Protein AF-A0A1S3DMD9-F1 (afdb_monomer)

Organism: Diaphorina citri (NCBI:txid121845)

InterPro domains:
  IPR000718 Peptidase M13 [PS51885] (1-82)
  IPR024079 Metallopeptidase, catalytic domain superfamily [G3DSA:3.40.390.10] (8-82)

Sequence (82 aa):
MMLRIGYPDFILDTKELDKRYQNVTIHPERYFENILNILEHLTRTEQAHLGTVVNKTQWNTAPAVVNAYYSRNKNQISKFPF

Secondary structure (DSSP, 8-state):
-EEEESS-GGGT-HHHHHHHHTT----TT-HHHHHHHHHHHHHHHHHHHTTS---TT--SS-TT---EEEEGGGTEEEE---

Radius of gyration: 14.99 Å; Cα contacts (8 Å, |Δi|>4): 59; chains: 1; bounding box: 36×34×33 Å

Mean predicted aligned error: 10.7 Å

pLDDT: mean 72.28, std 16.62, range [42.81, 94.75]

Nearest PDB structures (foldseek):
  3dwb-assembly1_A  TM=9.370E-01  e=2.951E-05  Homo sapiens
  6sh2-assembly1_AAA  TM=9.539E-01  e=1.912E-04  Homo sapiens
  4cth-assembly1_A-2  TM=9.468E-01  e=6.354E-04  Homo sapiens
  6svy-assembly1_A  TM=9.302E-01  e=1.513E-03  Homo sapiens
  3zuk-assembly2_B  TM=8.637E-01  e=1.616E-01  Mycobacterium tuberculosis H37Rv

Foldseek 3Di:
DDAAEQAQPLVVPPVSVCVLCVQQDDDPVCVPVNVVSVVVSVVVVVVVCPPPDDDLSDDPDHLPDPDWDQDPVSRYTYDRDD

Solvent-accessible surface area (backbone atoms only — not comparable to full-atom values): 5262 Å² total; per-residue (Å²): 127,61,83,46,66,47,61,67,73,55,75,76,36,64,69,58,42,47,64,72,46,68,84,59,71,78,53,98,88,38,64,70,60,31,53,52,40,48,54,50,48,51,52,53,54,58,56,67,49,62,95,51,83,82,66,82,85,66,74,95,62,69,58,90,47,98,56,73,53,73,41,77,95,72,57,31,51,45,44,49,65,132

Structure (mmCIF, N/CA/C/O backbone):
data_AF-A0A1S3DMD9-F1
#
_entry.id   AF-A0A1S3DMD9-F1
#
loop_
_atom_site.group_PDB
_atom_site.id
_atom_site.type_symbol
_atom_site.label_atom_id
_atom_site.label_alt_id
_atom_site.label_comp_id
_atom_site.label_asym_id
_atom_site.label_entity_id
_atom_site.label_seq_id
_atom_site.pdbx_PDB_ins_code
_atom_site.Cartn_x
_atom_site.Cartn_y
_atom_site.Cartn_z
_atom_site.occupancy
_atom_site.B_iso_or_equiv
_atom_site.auth_seq_id
_atom_site.auth_comp_id
_atom_site.auth_asym_id
_atom_site.auth_atom_id
_atom_site.pdbx_PDB_model_num
ATOM 1 N N . MET A 1 1 ? 19.338 5.017 -18.419 1.00 45.31 1 MET A N 1
ATOM 2 C CA . MET A 1 1 ? 18.717 5.849 -17.368 1.00 45.31 1 MET A CA 1
ATOM 3 C C . MET A 1 1 ? 17.209 5.737 -17.548 1.00 45.31 1 MET A C 1
ATOM 5 O O . MET A 1 1 ? 16.737 6.083 -18.619 1.00 45.31 1 MET A O 1
ATOM 9 N N . MET A 1 2 ? 16.478 5.151 -16.594 1.00 51.19 2 MET A N 1
ATOM 10 C CA . MET A 1 2 ? 15.008 5.067 -16.655 1.00 51.19 2 MET A CA 1
ATOM 11 C C . MET A 1 2 ? 14.419 6.217 -15.840 1.00 51.19 2 MET A C 1
ATOM 13 O O . MET A 1 2 ? 14.696 6.322 -14.645 1.00 51.19 2 MET A O 1
ATOM 17 N N . LEU A 1 3 ? 13.646 7.081 -16.496 1.00 53.09 3 LEU A N 1
ATOM 18 C CA . LEU A 1 3 ? 12.978 8.220 -15.875 1.00 53.09 3 LEU A CA 1
ATOM 19 C C . LEU A 1 3 ? 11.573 7.796 -15.444 1.00 53.09 3 LEU A C 1
ATOM 21 O O . LEU A 1 3 ? 10.843 7.196 -16.228 1.00 53.09 3 LEU A O 1
ATOM 25 N N . ARG A 1 4 ? 11.207 8.084 -14.195 1.00 62.97 4 ARG A N 1
ATOM 26 C CA . ARG A 1 4 ? 9.888 7.777 -13.640 1.00 62.97 4 ARG A CA 1
ATOM 27 C C . ARG A 1 4 ? 9.251 9.052 -13.104 1.00 62.97 4 ARG A C 1
ATOM 29 O O . ARG A 1 4 ? 9.840 9.702 -12.239 1.00 62.97 4 ARG A O 1
ATOM 36 N N . ILE A 1 5 ? 8.099 9.407 -13.667 1.00 60.25 5 ILE A N 1
ATOM 37 C CA . ILE A 1 5 ? 7.407 10.682 -13.461 1.00 60.25 5 ILE A CA 1
ATOM 38 C C . ILE A 1 5 ? 5.979 10.379 -13.005 1.00 60.25 5 ILE A C 1
ATOM 40 O O . ILE A 1 5 ? 5.292 9.592 -13.645 1.00 60.25 5 ILE A O 1
ATOM 44 N N . GLY A 1 6 ? 5.523 11.010 -11.925 1.00 67.06 6 GLY A N 1
ATOM 45 C CA . GLY A 1 6 ? 4.119 10.944 -11.501 1.00 67.06 6 GLY A CA 1
ATOM 46 C C . GLY A 1 6 ? 3.845 9.727 -10.641 1.00 67.06 6 GLY A C 1
ATOM 47 O O . GLY A 1 6 ? 3.966 9.774 -9.418 1.00 67.06 6 GLY A O 1
ATOM 48 N N . TYR A 1 7 ? 3.479 8.634 -11.292 1.00 68.38 7 TYR A N 1
ATOM 49 C CA . TYR A 1 7 ? 2.979 7.443 -10.633 1.00 68.38 7 TYR A CA 1
ATOM 50 C C . TYR A 1 7 ? 3.309 6.172 -11.428 1.00 68.38 7 TYR A C 1
ATOM 52 O O . TYR A 1 7 ? 3.594 6.237 -12.623 1.00 68.38 7 TYR A O 1
ATOM 60 N N . PRO A 1 8 ? 3.298 4.999 -10.777 1.00 74.25 8 PRO A N 1
ATOM 61 C CA . PRO A 1 8 ? 3.379 3.729 -11.485 1.00 74.25 8 PRO A CA 1
ATOM 62 C C . PRO A 1 8 ? 2.118 3.444 -12.306 1.00 74.25 8 PRO A C 1
ATOM 64 O O . PRO A 1 8 ? 1.027 3.520 -11.758 1.00 74.25 8 PRO A O 1
ATOM 67 N N . ASP A 1 9 ? 2.256 2.969 -13.545 1.00 74.88 9 ASP A N 1
ATOM 68 C CA . ASP A 1 9 ? 1.109 2.633 -14.410 1.00 74.88 9 ASP A CA 1
ATOM 69 C C . ASP A 1 9 ? 0.123 1.635 -13.773 1.00 74.88 9 ASP A C 1
ATOM 71 O O . ASP A 1 9 ? -1.078 1.714 -14.015 1.00 74.88 9 ASP A O 1
ATOM 75 N N . PHE A 1 10 ? 0.603 0.735 -12.900 1.00 75.69 10 PHE A N 1
ATOM 76 C CA . PHE A 1 10 ? -0.248 -0.280 -12.264 1.00 75.69 10 PHE A CA 1
ATOM 77 C C . PHE A 1 10 ? -1.357 0.311 -11.381 1.00 75.69 10 PHE A C 1
ATOM 79 O O . PHE A 1 10 ? -2.326 -0.385 -11.114 1.00 75.69 10 PHE A O 1
ATOM 86 N N . ILE A 1 11 ? -1.240 1.562 -10.912 1.00 77.56 11 ILE A N 1
ATOM 87 C CA . ILE A 1 11 ? -2.303 2.169 -10.089 1.00 77.56 11 ILE A CA 1
ATOM 88 C C . ILE A 1 11 ? -3.505 2.615 -10.924 1.00 77.56 11 ILE A C 1
ATOM 90 O O . ILE A 1 11 ? -4.568 2.855 -10.361 1.00 77.56 11 ILE A O 1
ATOM 94 N N . LEU A 1 12 ? -3.329 2.760 -12.242 1.00 81.81 12 LEU A N 1
ATOM 95 C CA . LEU A 1 12 ? -4.419 3.069 -13.165 1.00 81.81 12 LEU A CA 1
ATOM 96 C C . LEU A 1 12 ? -5.201 1.814 -13.567 1.00 81.81 12 LEU A C 1
ATOM 98 O O . LEU A 1 12 ? -6.346 1.925 -14.002 1.00 81.81 12 LEU A O 1
ATOM 102 N N . ASP A 1 13 ? -4.598 0.632 -13.426 1.00 86.75 13 ASP A N 1
ATOM 103 C CA . ASP A 1 13 ? -5.263 -0.643 -13.673 1.00 86.75 13 ASP A CA 1
ATOM 104 C C . ASP A 1 13 ? -5.897 -1.155 -12.377 1.00 86.75 13 ASP A C 1
ATOM 106 O O . ASP A 1 13 ? -5.226 -1.662 -11.474 1.00 86.75 13 ASP A O 1
ATOM 110 N N . THR A 1 14 ? -7.222 -1.041 -12.299 1.00 85.31 14 THR A N 1
ATOM 111 C CA . THR A 1 14 ? -7.997 -1.493 -11.140 1.00 85.31 14 THR A CA 1
ATOM 112 C C . THR A 1 14 ? -7.810 -2.981 -10.861 1.00 85.31 14 THR A C 1
ATOM 114 O O . THR A 1 14 ? -7.783 -3.369 -9.700 1.00 85.31 14 THR A O 1
ATOM 117 N N . LYS A 1 15 ? -7.594 -3.819 -11.884 1.00 88.50 15 LYS A N 1
ATOM 118 C CA . LYS A 1 15 ? -7.402 -5.264 -11.690 1.00 88.50 15 LYS A CA 1
ATOM 119 C C . LYS A 1 15 ? -6.067 -5.571 -11.029 1.00 88.50 15 LYS A C 1
ATOM 121 O O . LYS A 1 15 ? -5.999 -6.426 -10.148 1.00 88.50 15 LYS A O 1
ATOM 126 N N . GLU A 1 16 ? -5.006 -4.890 -11.451 1.00 83.94 16 GLU A N 1
ATOM 127 C CA . GLU A 1 16 ? -3.682 -5.046 -10.843 1.00 83.94 16 GLU A CA 1
ATOM 128 C C . GLU A 1 16 ? -3.646 -4.459 -9.428 1.00 83.94 16 GLU A C 1
ATOM 130 O O . GLU A 1 16 ? -3.026 -5.038 -8.530 1.00 83.94 16 GLU A O 1
ATOM 135 N N . LEU A 1 17 ? -4.361 -3.353 -9.196 1.00 83.88 17 LEU A N 1
ATOM 136 C CA . LEU A 1 17 ? -4.503 -2.763 -7.870 1.00 83.88 17 LEU A CA 1
ATOM 137 C C . LEU A 1 17 ? -5.279 -3.684 -6.914 1.00 83.88 17 LEU A C 1
ATOM 139 O O . LEU A 1 17 ? -4.800 -3.956 -5.812 1.00 83.88 17 LEU A O 1
ATOM 143 N N . ASP A 1 18 ? -6.415 -4.228 -7.351 1.00 86.00 18 ASP A N 1
ATOM 144 C CA . ASP A 1 18 ? -7.224 -5.163 -6.563 1.00 86.00 18 ASP A CA 1
ATOM 145 C C . ASP A 1 18 ? -6.439 -6.437 -6.250 1.00 86.00 18 ASP A C 1
ATOM 147 O O . ASP A 1 18 ? -6.390 -6.881 -5.104 1.00 86.00 18 ASP A O 1
ATOM 151 N N . LYS A 1 19 ? -5.736 -6.995 -7.241 1.00 87.12 19 LYS A N 1
ATOM 152 C CA . LYS A 1 19 ? -4.874 -8.169 -7.054 1.00 87.12 19 LYS A CA 1
ATOM 153 C C . LYS A 1 19 ? -3.773 -7.917 -6.026 1.00 87.12 19 LYS A C 1
ATOM 155 O O . LYS A 1 19 ? -3.446 -8.807 -5.243 1.00 87.12 19 LYS A O 1
ATOM 160 N N . ARG A 1 20 ? -3.199 -6.710 -6.002 1.00 83.38 20 ARG A N 1
ATOM 161 C CA . ARG A 1 20 ? -2.175 -6.336 -5.018 1.00 83.38 20 ARG A CA 1
ATOM 162 C C . ARG A 1 20 ? -2.726 -6.354 -3.592 1.00 83.38 20 ARG A C 1
ATOM 164 O O . ARG A 1 20 ? -2.036 -6.828 -2.695 1.00 83.38 20 ARG A O 1
ATOM 171 N N . TYR A 1 21 ? -3.952 -5.878 -3.392 1.00 86.62 21 TYR A N 1
ATOM 172 C CA . TYR A 1 21 ? -4.576 -5.761 -2.071 1.00 86.62 21 TYR A CA 1
ATOM 173 C C . TYR A 1 21 ? -5.588 -6.867 -1.750 1.00 86.62 21 TYR A C 1
ATOM 175 O O . TYR A 1 21 ? -6.224 -6.813 -0.703 1.00 86.62 21 TYR A O 1
ATOM 183 N N . GLN A 1 22 ? -5.687 -7.914 -2.575 1.00 87.69 22 GLN A N 1
ATOM 184 C CA . GLN A 1 22 ? -6.678 -8.991 -2.433 1.00 87.69 22 GLN A CA 1
ATOM 185 C C . GLN A 1 22 ? -6.676 -9.670 -1.050 1.00 87.69 22 GLN A C 1
ATOM 187 O O . GLN A 1 22 ? -7.689 -10.198 -0.607 1.00 87.69 22 GLN A O 1
ATOM 192 N N . ASN A 1 23 ? -5.527 -9.659 -0.366 1.00 85.44 23 ASN A N 1
ATOM 193 C CA . ASN A 1 23 ? -5.329 -10.291 0.938 1.00 85.44 23 ASN A CA 1
ATOM 194 C C . ASN A 1 23 ? -5.389 -9.289 2.107 1.00 85.44 23 ASN A C 1
ATOM 196 O O . ASN A 1 23 ? -5.020 -9.643 3.224 1.00 85.44 23 ASN A O 1
ATOM 200 N N . VAL A 1 24 ? -5.795 -8.039 1.868 1.00 90.56 24 VAL A N 1
ATOM 201 C CA . VAL A 1 24 ? -5.921 -7.002 2.898 1.00 90.56 24 VAL A CA 1
ATOM 202 C C . VAL A 1 24 ? -7.399 -6.790 3.198 1.00 90.56 24 VAL A C 1
ATOM 204 O O . VAL A 1 24 ? -8.149 -6.291 2.367 1.00 90.56 24 VAL A O 1
ATOM 207 N N . THR A 1 25 ? -7.823 -7.163 4.405 1.00 91.38 25 THR A N 1
ATOM 208 C CA . THR A 1 25 ? -9.195 -6.935 4.882 1.00 91.38 25 THR A CA 1
ATOM 209 C C . THR A 1 25 ? -9.205 -5.792 5.890 1.00 91.38 25 THR A C 1
ATOM 211 O O . THR A 1 25 ? -8.440 -5.813 6.857 1.00 91.38 25 THR A O 1
ATOM 214 N N . ILE A 1 26 ? -10.076 -4.807 5.661 1.00 92.56 26 ILE A N 1
ATOM 215 C CA . ILE A 1 26 ? -10.197 -3.591 6.471 1.00 92.56 26 ILE A CA 1
ATOM 216 C C . ILE A 1 26 ? -11.635 -3.459 6.974 1.00 92.56 26 ILE A C 1
ATOM 218 O O . ILE A 1 26 ? -12.583 -3.600 6.203 1.00 92.56 26 ILE A O 1
ATOM 222 N N . HIS A 1 27 ? -11.796 -3.148 8.259 1.00 92.19 27 HIS A N 1
ATOM 223 C CA . HIS A 1 27 ? -13.086 -2.871 8.887 1.00 92.19 27 HIS A CA 1
ATOM 224 C C . HIS A 1 27 ? -13.126 -1.448 9.468 1.00 92.19 27 HIS A C 1
ATOM 226 O O . HIS A 1 27 ? -12.213 -1.086 10.210 1.00 92.19 27 HIS A O 1
ATOM 232 N N . PRO A 1 28 ? -14.179 -0.646 9.211 1.00 92.44 28 PRO A N 1
ATOM 233 C CA . PRO A 1 28 ? -14.234 0.761 9.633 1.00 92.44 28 PRO A CA 1
ATOM 234 C C . PRO A 1 28 ? -14.055 1.004 11.141 1.00 92.44 28 PRO A C 1
ATOM 236 O O . PRO A 1 28 ? -13.515 2.031 11.534 1.00 92.44 28 PRO A O 1
ATOM 239 N N . GLU A 1 29 ? -14.469 0.056 11.983 1.00 94.75 29 GLU A N 1
ATOM 240 C CA . GLU A 1 29 ? -14.469 0.198 13.449 1.00 94.75 29 GLU A CA 1
ATOM 241 C C . GLU A 1 29 ? -13.246 -0.436 14.136 1.00 94.75 29 GLU A C 1
ATOM 243 O O . GLU A 1 29 ? -13.081 -0.31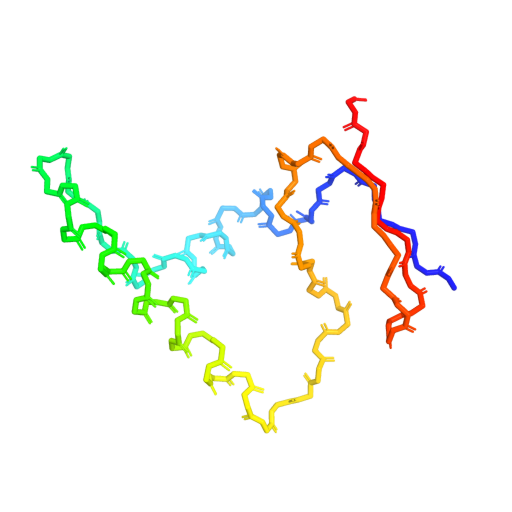9 15.347 1.00 94.75 29 GLU A O 1
ATOM 248 N N . ARG A 1 30 ? -12.380 -1.123 13.381 1.00 92.69 30 ARG A N 1
ATOM 249 C CA . ARG A 1 30 ? -11.300 -1.969 13.920 1.00 92.69 30 ARG A CA 1
ATOM 250 C C . ARG A 1 30 ? -9.925 -1.462 13.518 1.00 92.69 30 ARG A C 1
ATOM 252 O O . ARG A 1 30 ? -9.185 -2.111 12.784 1.00 92.69 30 ARG A O 1
ATOM 259 N N . TYR A 1 31 ? -9.598 -0.247 13.953 1.00 90.88 31 TYR A N 1
ATOM 260 C CA . TYR A 1 31 ? -8.363 0.418 13.537 1.00 90.88 31 TYR A CA 1
ATOM 261 C C . TYR A 1 31 ? -7.106 -0.399 13.871 1.00 90.88 31 TYR A C 1
ATOM 263 O O . TYR A 1 31 ? -6.229 -0.545 13.024 1.00 90.88 31 TYR A O 1
ATOM 271 N N . PHE A 1 32 ? -7.020 -0.965 15.077 1.00 91.19 32 PHE A N 1
ATOM 272 C CA . PHE A 1 32 ? -5.836 -1.713 15.499 1.00 91.19 32 PHE A CA 1
ATOM 273 C C . PHE A 1 32 ? -5.645 -2.997 14.682 1.00 91.19 32 PHE A C 1
ATOM 275 O O . PHE A 1 32 ? -4.553 -3.256 14.177 1.00 91.19 32 PHE A O 1
ATOM 282 N N . GLU A 1 33 ? -6.714 -3.765 14.477 1.00 94.38 33 GLU A N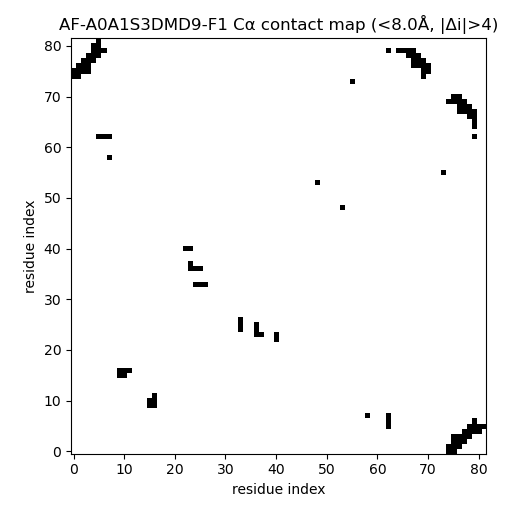 1
ATOM 283 C CA . GLU A 1 33 ? -6.687 -4.985 13.673 1.00 94.38 33 GLU A CA 1
ATOM 284 C C . GLU A 1 33 ? -6.369 -4.687 12.206 1.00 94.38 33 GLU A 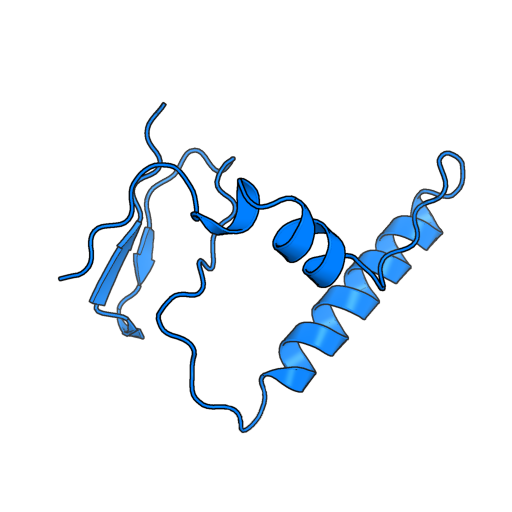C 1
ATOM 286 O O . GLU A 1 33 ? -5.619 -5.430 11.576 1.00 94.38 33 GLU A O 1
ATOM 291 N N . ASN A 1 34 ? -6.864 -3.566 11.672 1.00 93.19 34 ASN A N 1
ATOM 292 C CA . ASN A 1 34 ? -6.514 -3.123 10.324 1.00 93.19 34 ASN A CA 1
ATOM 293 C C . ASN A 1 34 ? -5.006 -2.887 10.187 1.00 93.19 34 ASN A C 1
ATOM 295 O O . ASN A 1 34 ? -4.408 -3.312 9.200 1.00 93.19 34 ASN A O 1
ATOM 299 N N . ILE A 1 35 ? -4.379 -2.236 11.174 1.00 93.12 35 ILE A N 1
ATOM 300 C CA . ILE A 1 35 ? -2.929 -2.012 11.169 1.00 93.12 35 ILE A CA 1
ATOM 301 C C . ILE A 1 35 ? -2.176 -3.345 11.209 1.00 93.12 35 ILE A C 1
ATOM 303 O O . ILE A 1 35 ? -1.241 -3.529 10.429 1.00 93.12 35 ILE A O 1
ATOM 307 N N . LEU A 1 36 ? -2.594 -4.293 12.052 1.00 92.69 36 LEU A N 1
ATOM 308 C CA . LEU A 1 36 ? -1.972 -5.620 12.108 1.00 92.69 36 LEU A CA 1
ATOM 309 C C . LEU A 1 36 ? -2.094 -6.371 10.776 1.00 92.69 36 LEU A C 1
ATOM 311 O O . LEU A 1 36 ? -1.091 -6.884 10.281 1.00 92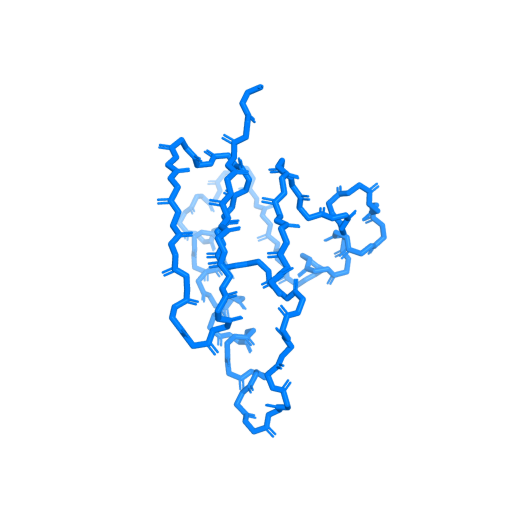.69 36 LEU A O 1
ATOM 315 N N . ASN A 1 37 ? -3.276 -6.359 10.154 1.00 91.88 37 ASN A N 1
ATOM 316 C CA . ASN A 1 37 ? -3.506 -6.978 8.846 1.00 91.88 37 ASN A CA 1
ATOM 317 C C . ASN A 1 37 ? -2.611 -6.367 7.758 1.00 91.88 37 ASN A C 1
ATOM 319 O O . ASN A 1 37 ? -2.053 -7.085 6.925 1.00 91.88 37 ASN A O 1
ATOM 323 N N . ILE A 1 38 ? -2.440 -5.042 7.766 1.00 91.38 38 ILE A N 1
ATOM 324 C CA . ILE A 1 38 ? -1.554 -4.347 6.825 1.00 91.38 38 ILE A CA 1
ATOM 325 C C . ILE A 1 38 ? -0.093 -4.756 7.058 1.00 91.38 38 ILE A C 1
ATOM 327 O O . ILE A 1 38 ? 0.609 -5.087 6.102 1.00 91.38 38 ILE A O 1
ATOM 331 N N . LEU A 1 39 ? 0.373 -4.763 8.310 1.00 90.56 39 LEU A N 1
ATOM 332 C CA . LEU A 1 39 ? 1.750 -5.137 8.656 1.00 90.56 39 LEU A CA 1
ATOM 333 C C . LEU A 1 39 ? 2.064 -6.589 8.282 1.00 90.56 39 LEU A C 1
ATOM 335 O O . LEU A 1 39 ? 3.137 -6.875 7.743 1.00 90.56 39 LEU A O 1
ATOM 339 N N . GLU A 1 40 ? 1.125 -7.500 8.520 1.00 91.19 40 GLU A N 1
ATOM 340 C CA . GLU A 1 40 ? 1.254 -8.896 8.118 1.00 91.19 40 GLU A CA 1
ATOM 341 C C . GLU A 1 40 ? 1.339 -9.028 6.592 1.00 91.19 40 GLU A C 1
ATOM 343 O O . GLU A 1 40 ? 2.229 -9.708 6.072 1.00 91.19 40 GLU A O 1
ATOM 348 N N . HIS A 1 41 ? 0.459 -8.341 5.862 1.00 90.25 41 HIS A N 1
ATOM 349 C CA . HIS A 1 41 ? 0.458 -8.351 4.402 1.00 90.25 41 HIS A CA 1
ATOM 350 C C . HIS A 1 41 ? 1.777 -7.826 3.813 1.00 90.25 41 HIS A C 1
ATOM 352 O O . HIS A 1 41 ? 2.341 -8.448 2.906 1.00 90.25 41 HIS A O 1
ATOM 358 N N . LEU A 1 42 ? 2.300 -6.717 4.348 1.00 86.62 42 LEU A N 1
ATOM 359 C CA . LEU A 1 42 ? 3.597 -6.165 3.946 1.00 86.62 42 LEU A CA 1
ATOM 360 C C . LEU A 1 42 ? 4.723 -7.171 4.198 1.00 86.62 42 LEU A C 1
ATOM 362 O O . LEU A 1 42 ? 5.514 -7.448 3.301 1.00 86.62 42 LEU A O 1
ATOM 366 N N . THR A 1 43 ? 4.748 -7.781 5.384 1.00 86.38 43 THR A N 1
ATOM 367 C CA . THR A 1 43 ? 5.772 -8.765 5.760 1.00 86.38 43 THR A CA 1
ATOM 368 C C . THR A 1 43 ? 5.759 -9.977 4.829 1.00 86.38 43 THR A C 1
ATOM 370 O O . THR A 1 43 ? 6.808 -10.385 4.333 1.00 86.38 43 THR A O 1
ATOM 373 N N . ARG A 1 44 ? 4.576 -10.529 4.532 1.00 86.94 44 ARG A N 1
ATOM 374 C CA . ARG A 1 44 ? 4.427 -11.659 3.600 1.00 86.94 44 ARG A CA 1
ATOM 375 C C . ARG A 1 44 ? 4.869 -11.295 2.184 1.00 86.94 44 ARG A C 1
ATOM 377 O O . ARG A 1 44 ? 5.501 -12.110 1.519 1.00 86.94 44 ARG A O 1
ATOM 384 N N . THR A 1 45 ? 4.557 -10.081 1.732 1.00 85.25 45 THR A N 1
ATOM 385 C CA . THR A 1 45 ? 4.954 -9.595 0.402 1.00 85.25 45 THR A CA 1
ATOM 386 C C . THR A 1 45 ? 6.474 -9.486 0.288 1.00 85.25 45 THR A C 1
ATOM 388 O O . THR A 1 45 ? 7.052 -10.001 -0.665 1.00 85.25 45 THR A O 1
ATOM 391 N N . GLU A 1 46 ? 7.139 -8.904 1.288 1.00 82.50 46 GLU A N 1
ATOM 392 C CA . GLU A 1 46 ? 8.604 -8.817 1.322 1.00 82.50 46 GLU A CA 1
ATOM 393 C C . GLU A 1 46 ? 9.264 -10.201 1.416 1.00 82.50 46 GLU A C 1
ATOM 395 O O . GLU A 1 46 ? 10.236 -10.479 0.714 1.00 82.50 46 GLU A O 1
ATOM 400 N N . GLN A 1 47 ? 8.708 -11.114 2.218 1.00 84.38 47 GLN A N 1
ATOM 401 C CA . GLN A 1 47 ? 9.194 -12.496 2.294 1.00 84.38 47 GLN A CA 1
ATOM 402 C C . GLN A 1 47 ? 9.046 -13.243 0.965 1.00 84.38 47 GLN A C 1
ATOM 404 O O . GLN A 1 47 ? 9.962 -13.959 0.571 1.00 84.38 47 GLN A O 1
ATOM 409 N N . ALA A 1 48 ? 7.938 -13.050 0.244 1.00 83.19 48 ALA A N 1
ATOM 410 C CA . ALA A 1 48 ? 7.729 -13.651 -1.073 1.00 83.19 48 ALA A CA 1
ATOM 411 C C . ALA A 1 48 ? 8.734 -13.147 -2.124 1.00 83.19 48 ALA A C 1
ATOM 413 O O . ALA A 1 48 ? 8.963 -13.815 -3.131 1.00 83.19 48 ALA A O 1
ATOM 414 N N . HIS A 1 49 ? 9.353 -11.986 -1.895 1.00 76.94 49 HIS A N 1
ATOM 415 C CA . HIS A 1 49 ? 10.406 -11.466 -2.758 1.00 76.94 49 HIS A CA 1
ATOM 416 C C . HIS A 1 49 ? 11.778 -12.119 -2.514 1.00 76.94 49 HIS A C 1
ATOM 418 O O . HIS A 1 49 ? 12.641 -12.047 -3.397 1.00 76.94 49 HIS A O 1
ATOM 424 N N . LEU A 1 50 ? 11.991 -12.812 -1.388 1.00 78.38 50 LEU A N 1
ATOM 425 C CA . LEU A 1 50 ? 13.245 -13.515 -1.099 1.00 78.38 50 LEU A CA 1
ATOM 426 C C . LEU A 1 50 ? 13.503 -14.628 -2.131 1.00 78.38 50 LEU A C 1
ATOM 428 O O . LEU A 1 50 ? 12.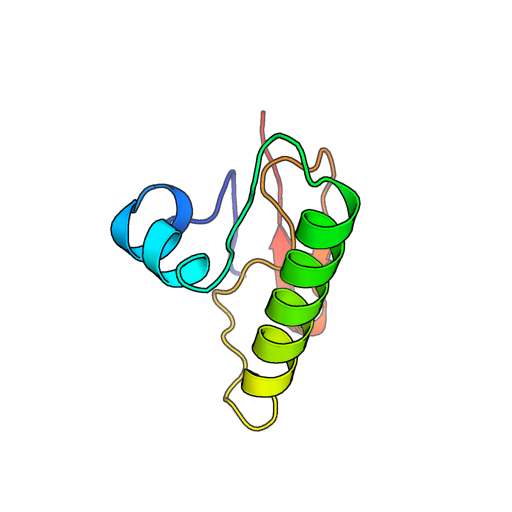672 -15.501 -2.352 1.00 78.38 50 LEU A O 1
ATOM 432 N N . GLY A 1 51 ? 14.673 -14.596 -2.776 1.00 71.44 51 GLY A N 1
ATOM 433 C CA . GLY A 1 51 ? 15.066 -15.581 -3.796 1.00 71.44 51 GLY A CA 1
ATOM 434 C C . GLY A 1 51 ? 14.475 -15.346 -5.192 1.00 71.44 51 GLY A C 1
ATOM 435 O O . GLY A 1 51 ? 14.810 -16.077 -6.122 1.00 71.44 51 GLY A O 1
ATOM 436 N N . THR A 1 52 ? 13.645 -14.313 -5.372 1.00 74.56 52 THR A N 1
ATOM 437 C CA . THR A 1 52 ? 13.101 -13.931 -6.685 1.00 74.56 52 THR A CA 1
ATOM 438 C C . THR A 1 52 ? 13.984 -12.893 -7.387 1.00 74.56 52 THR A C 1
ATOM 440 O O . THR A 1 52 ? 14.705 -12.122 -6.749 1.00 74.56 52 THR A O 1
ATOM 443 N N . VAL A 1 53 ? 13.958 -12.862 -8.726 1.00 71.19 53 VAL A N 1
ATOM 444 C CA . VAL A 1 53 ? 14.709 -11.861 -9.503 1.00 71.19 53 VAL A CA 1
ATOM 445 C C . VAL A 1 53 ? 14.157 -10.470 -9.190 1.00 71.19 53 VAL A C 1
ATOM 447 O O . VAL A 1 53 ? 12.960 -10.226 -9.334 1.00 71.19 53 VAL A O 1
ATOM 450 N N . VAL A 1 54 ? 15.038 -9.542 -8.798 1.00 60.94 54 VAL A N 1
ATOM 451 C CA . VAL A 1 54 ? 14.657 -8.168 -8.440 1.00 60.94 54 VAL A CA 1
ATOM 452 C C . VAL A 1 54 ? 13.914 -7.517 -9.601 1.00 60.94 54 VAL A C 1
ATOM 454 O O . VAL A 1 54 ? 14.506 -7.199 -10.638 1.00 60.94 54 VAL A O 1
ATOM 457 N N . ASN A 1 55 ? 12.620 -7.258 -9.407 1.00 60.88 55 ASN A N 1
ATOM 458 C CA . ASN A 1 55 ? 11.846 -6.546 -10.402 1.00 60.88 55 ASN A CA 1
ATOM 459 C C . ASN A 1 55 ? 12.272 -5.070 -10.422 1.00 60.88 55 ASN A C 1
ATOM 461 O O . ASN A 1 55 ? 11.957 -4.268 -9.533 1.00 60.88 55 ASN A O 1
ATOM 465 N N . LYS A 1 56 ? 13.018 -4.690 -11.462 1.00 56.28 56 LYS A N 1
ATOM 466 C CA . L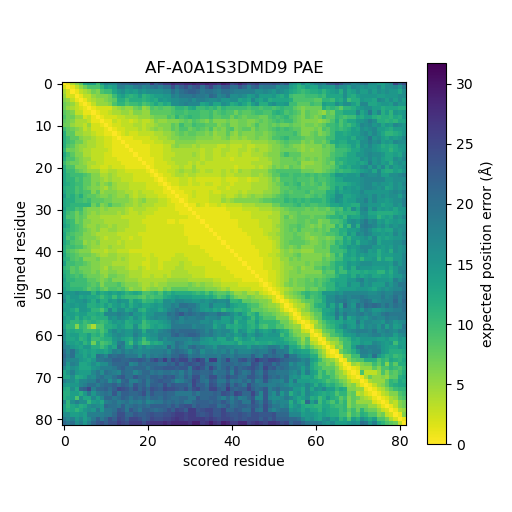YS A 1 56 ? 13.491 -3.315 -11.632 1.00 56.28 56 LYS A CA 1
ATOM 467 C C . LYS A 1 56 ? 12.341 -2.344 -11.892 1.00 56.28 56 LYS A C 1
ATOM 469 O O . LYS A 1 56 ? 12.550 -1.166 -11.629 1.00 56.28 56 LYS A O 1
ATOM 474 N N . THR A 1 57 ? 11.148 -2.796 -12.308 1.00 60.56 57 THR A N 1
ATOM 475 C CA . THR A 1 57 ? 9.968 -1.940 -12.556 1.00 60.56 57 THR A CA 1
ATOM 476 C C . THR A 1 57 ? 9.204 -1.542 -11.289 1.00 60.56 57 THR A C 1
ATOM 478 O O . THR A 1 57 ? 8.461 -0.562 -11.315 1.00 60.56 57 THR A O 1
ATOM 481 N N . GLN A 1 58 ? 9.437 -2.207 -10.149 1.00 58.44 58 GLN A N 1
ATOM 482 C CA . GLN A 1 58 ? 8.795 -1.837 -8.883 1.00 58.44 58 GLN A CA 1
ATOM 483 C C . GLN A 1 58 ? 9.213 -0.432 -8.435 1.00 58.44 58 GLN A C 1
ATOM 485 O O . GLN A 1 58 ? 10.390 -0.052 -8.506 1.00 58.44 58 GLN A O 1
ATOM 490 N N . TRP A 1 59 ? 8.227 0.349 -8.001 1.00 55.06 59 TRP A N 1
ATOM 491 C CA . TRP A 1 59 ? 8.413 1.640 -7.351 1.00 55.06 59 TRP A CA 1
ATOM 492 C C . TRP A 1 59 ? 8.469 1.415 -5.843 1.00 55.06 59 TRP A C 1
ATOM 494 O O . TRP A 1 59 ? 7.550 0.836 -5.276 1.00 55.06 59 TRP A O 1
ATOM 504 N N . ASN A 1 60 ? 9.538 1.884 -5.203 1.00 55.66 60 ASN A N 1
ATOM 505 C CA . ASN A 1 60 ? 9.727 1.743 -3.755 1.00 55.66 60 ASN A CA 1
ATOM 506 C C . ASN A 1 60 ? 9.121 2.922 -2.970 1.00 55.66 60 ASN A C 1
ATOM 508 O O . ASN A 1 60 ? 9.327 3.039 -1.768 1.00 55.66 60 ASN A O 1
ATOM 512 N N . THR A 1 61 ? 8.435 3.842 -3.647 1.00 52.56 61 THR A N 1
ATOM 513 C CA . THR A 1 61 ? 7.948 5.088 -3.055 1.00 52.56 61 THR A CA 1
ATOM 514 C C . THR A 1 61 ? 6.524 5.312 -3.528 1.00 52.56 61 THR A C 1
ATOM 516 O O . THR A 1 61 ? 6.252 5.226 -4.728 1.00 52.56 61 THR A O 1
ATOM 519 N N . ALA A 1 62 ? 5.622 5.554 -2.577 1.00 57.28 62 ALA A N 1
ATOM 520 C CA . ALA A 1 62 ? 4.237 5.861 -2.882 1.00 57.28 62 ALA A CA 1
ATOM 521 C C . ALA A 1 62 ? 4.151 7.173 -3.688 1.00 57.28 62 ALA A C 1
ATOM 523 O O . ALA A 1 62 ? 4.901 8.107 -3.402 1.00 57.28 62 ALA A O 1
ATOM 524 N N . PRO A 1 63 ? 3.241 7.266 -4.673 1.00 54.81 63 PRO A N 1
ATOM 525 C CA . PRO A 1 63 ? 3.116 8.443 -5.535 1.00 54.81 63 PRO A CA 1
ATOM 526 C C . PRO A 1 63 ? 2.707 9.720 -4.782 1.00 54.81 63 PRO A C 1
ATOM 528 O O . PRO A 1 63 ? 2.998 10.814 -5.246 1.00 54.81 63 PRO A O 1
ATOM 531 N N . ALA A 1 64 ? 2.103 9.598 -3.595 1.00 56.28 64 ALA A N 1
ATOM 532 C CA . ALA A 1 64 ? 1.678 10.721 -2.752 1.00 56.28 64 ALA A CA 1
ATOM 533 C C . ALA A 1 64 ? 2.776 11.247 -1.797 1.00 56.28 64 ALA A C 1
ATOM 535 O O .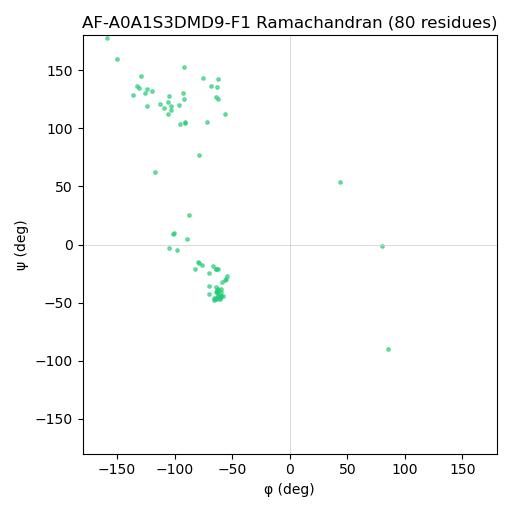 ALA A 1 64 ? 2.472 11.785 -0.734 1.00 56.28 64 ALA A O 1
ATOM 536 N N . VAL A 1 65 ? 4.058 11.064 -2.129 1.00 53.06 65 VAL A N 1
ATOM 537 C CA . VAL A 1 65 ? 5.183 11.572 -1.328 1.00 53.06 65 VAL A CA 1
ATOM 538 C C . VAL A 1 65 ? 5.764 12.816 -1.997 1.00 53.06 65 VAL A C 1
ATOM 540 O O . VAL A 1 65 ? 6.293 12.743 -3.103 1.00 53.06 65 VAL A O 1
ATOM 543 N N . VAL A 1 66 ? 5.734 13.955 -1.301 1.00 47.66 66 VAL A N 1
ATOM 544 C CA . VAL A 1 66 ? 6.374 15.204 -1.749 1.00 47.66 66 VAL A CA 1
ATOM 545 C C . VAL A 1 66 ? 7.879 15.129 -1.468 1.00 47.66 66 VAL A C 1
ATOM 547 O O . VAL A 1 66 ? 8.369 15.654 -0.471 1.00 47.66 66 VAL A O 1
ATOM 550 N N . ASN A 1 67 ? 8.622 14.397 -2.302 1.00 49.22 67 ASN A N 1
ATOM 551 C CA . ASN A 1 67 ? 10.087 14.330 -2.243 1.00 49.22 67 ASN A CA 1
ATOM 552 C C . ASN A 1 67 ? 10.677 13.872 -3.595 1.00 49.22 67 ASN A C 1
ATOM 554 O O . ASN A 1 67 ? 9.937 13.565 -4.520 1.00 49.22 67 ASN A O 1
ATOM 558 N N . ALA A 1 68 ? 11.999 13.795 -3.741 1.00 51.88 68 ALA A N 1
ATOM 559 C CA . ALA A 1 68 ? 12.661 13.119 -4.860 1.00 51.88 68 ALA A CA 1
ATOM 560 C C . ALA A 1 68 ? 13.784 12.217 -4.328 1.00 51.88 68 ALA A C 1
ATOM 562 O O . ALA A 1 68 ? 14.544 12.621 -3.451 1.00 51.88 68 ALA A O 1
ATOM 563 N N . TYR A 1 69 ? 13.900 10.991 -4.850 1.00 59.84 69 TYR A N 1
ATOM 564 C CA . TYR A 1 69 ? 14.891 10.008 -4.387 1.00 59.84 69 TYR A CA 1
ATOM 565 C C . TYR A 1 69 ? 15.703 9.416 -5.547 1.00 59.84 69 TYR A C 1
ATOM 567 O O . TYR A 1 69 ? 15.180 9.173 -6.639 1.00 59.84 69 TYR A O 1
ATOM 575 N N . TYR A 1 70 ? 16.986 9.144 -5.281 1.00 55.88 70 TYR A N 1
ATOM 576 C CA . TYR A 1 70 ? 17.896 8.439 -6.183 1.00 55.88 70 TYR A CA 1
ATOM 577 C C . TYR A 1 70 ? 18.218 7.036 -5.655 1.00 55.88 70 TYR A C 1
ATOM 579 O O . TYR A 1 70 ? 18.847 6.881 -4.607 1.00 55.88 70 TYR A O 1
ATOM 587 N N . SER A 1 71 ? 17.840 6.001 -6.411 1.00 52.81 71 SER A N 1
ATOM 588 C CA . SER A 1 71 ? 18.192 4.612 -6.104 1.00 52.81 71 SER A CA 1
ATOM 589 C C . SER A 1 71 ? 19.500 4.226 -6.789 1.00 52.81 71 SER A C 1
ATOM 591 O O . SER A 1 71 ? 19.524 3.950 -7.990 1.00 52.81 71 SER A O 1
ATOM 593 N N . ARG A 1 72 ? 20.590 4.154 -6.014 1.00 51.75 72 ARG A N 1
ATOM 594 C CA . ARG A 1 72 ? 21.932 3.810 -6.522 1.00 51.75 72 ARG A CA 1
ATOM 595 C C . ARG A 1 72 ? 21.987 2.392 -7.114 1.00 51.75 72 ARG A C 1
ATOM 597 O O . ARG A 1 72 ? 22.571 2.199 -8.172 1.00 51.75 72 ARG A O 1
ATOM 604 N N . ASN A 1 73 ? 21.284 1.433 -6.502 1.00 53.12 73 ASN A N 1
ATOM 605 C CA . ASN A 1 73 ? 21.240 0.029 -6.946 1.00 53.12 73 ASN A CA 1
ATOM 606 C C . ASN A 1 73 ? 20.462 -0.177 -8.257 1.00 53.12 73 ASN A C 1
ATOM 608 O O . ASN A 1 73 ? 20.703 -1.147 -8.972 1.00 53.12 73 ASN A O 1
ATOM 612 N N . LYS A 1 74 ? 19.524 0.723 -8.581 1.00 53.91 74 LYS A N 1
ATOM 613 C CA . LYS A 1 74 ? 18.736 0.675 -9.824 1.00 53.91 74 LYS A CA 1
ATOM 614 C C . LYS A 1 74 ? 19.180 1.723 -10.858 1.00 53.91 74 LYS A C 1
ATOM 616 O O . LYS A 1 74 ? 18.638 1.727 -11.959 1.00 53.91 74 LYS A O 1
ATOM 621 N N . ASN A 1 75 ? 20.152 2.582 -10.523 1.00 56.44 75 ASN A N 1
ATOM 622 C CA . ASN A 1 75 ? 20.540 3.774 -11.290 1.00 56.44 75 ASN A CA 1
ATOM 623 C C . ASN A 1 75 ? 19.312 4.563 -11.792 1.00 56.44 75 ASN A C 1
ATOM 625 O O . ASN A 1 75 ? 19.121 4.780 -12.994 1.00 56.44 75 ASN A O 1
ATOM 629 N N . GLN A 1 76 ? 18.423 4.905 -10.856 1.00 51.38 76 GLN A N 1
ATOM 630 C CA . GLN A 1 76 ? 17.100 5.453 -11.149 1.00 51.38 76 GLN A CA 1
ATOM 631 C C . GLN A 1 76 ? 16.825 6.706 -10.311 1.00 51.38 76 GLN A C 1
ATOM 633 O O . GLN A 1 76 ? 17.042 6.699 -9.099 1.00 51.38 76 GLN A O 1
ATOM 638 N N . ILE A 1 77 ? 16.30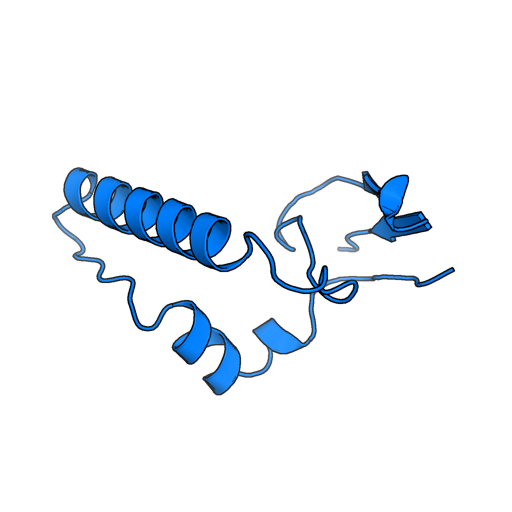3 7.752 -10.959 1.00 56.34 77 ILE A N 1
ATOM 639 C CA . ILE A 1 77 ? 15.786 8.969 -10.319 1.00 56.34 77 ILE A CA 1
ATOM 640 C C . ILE A 1 77 ? 14.257 8.911 -10.388 1.00 56.34 77 ILE A C 1
ATOM 642 O O . ILE A 1 77 ? 13.695 8.805 -11.479 1.00 56.34 77 ILE A O 1
ATOM 646 N N . SER A 1 78 ? 13.595 8.975 -9.234 1.00 55.28 78 SER A N 1
ATOM 647 C CA . SER A 1 78 ? 12.136 9.093 -9.146 1.00 55.28 78 SER A CA 1
ATOM 648 C C . SER A 1 78 ? 11.783 10.535 -8.799 1.00 55.28 78 SER A C 1
ATOM 650 O O . SER A 1 78 ? 12.158 11.021 -7.729 1.00 55.28 78 SER A O 1
ATOM 652 N N . LYS A 1 79 ? 11.093 11.218 -9.718 1.00 44.78 79 LYS A N 1
ATOM 653 C CA . LYS A 1 79 ? 10.612 12.593 -9.547 1.00 44.78 79 LYS A CA 1
ATOM 654 C C . LYS A 1 79 ? 9.086 12.561 -9.499 1.00 44.78 79 LYS A C 1
ATOM 656 O O . LYS A 1 79 ? 8.459 12.113 -10.455 1.00 44.78 79 LYS A O 1
ATOM 661 N N . PHE A 1 80 ? 8.506 13.035 -8.404 1.00 54.72 80 PHE A N 1
ATOM 662 C CA . PHE A 1 80 ? 7.058 13.142 -8.228 1.00 54.72 80 PHE A CA 1
ATOM 663 C C . PHE A 1 80 ? 6.631 14.576 -8.602 1.00 54.72 80 PHE A C 1
ATOM 665 O O . PHE A 1 80 ? 6.968 15.504 -7.867 1.00 54.72 80 PHE A O 1
ATOM 672 N N . PRO A 1 81 ? 6.028 14.814 -9.784 1.00 42.81 81 PRO A N 1
ATOM 673 C CA . PRO A 1 81 ? 5.417 16.087 -10.127 1.00 42.81 81 PRO A CA 1
ATO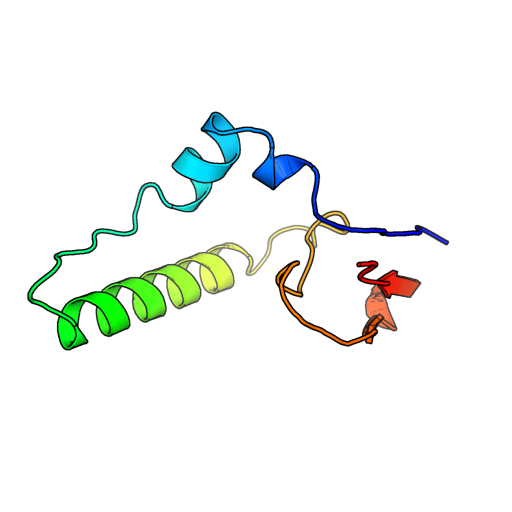M 674 C C . PRO A 1 81 ? 4.074 16.243 -9.406 1.00 42.81 81 PRO A C 1
ATOM 676 O O . PRO A 1 81 ? 3.328 15.274 -9.252 1.00 42.81 81 PRO A O 1
ATOM 679 N N . PHE A 1 82 ? 3.794 17.478 -9.003 1.00 45.50 82 PHE A N 1
ATOM 680 C CA . PHE A 1 82 ? 2.430 17.993 -9.001 1.00 45.50 82 PHE A CA 1
ATOM 681 C C . PHE A 1 82 ? 2.004 18.250 -10.448 1.00 45.50 82 PHE A C 1
ATOM 683 O O . PHE A 1 82 ? 2.884 18.687 -11.231 1.00 45.50 82 PHE A O 1
#